Protein AF-A0A2B4SHG4-F1 (afdb_monomer_lite)

Structure (mmCIF, N/CA/C/O backbone):
data_AF-A0A2B4SHG4-F1
#
_entry.id   AF-A0A2B4SHG4-F1
#
loop_
_atom_site.group_PDB
_atom_site.id
_atom_site.type_symbol
_atom_site.label_atom_id
_atom_site.label_alt_id
_atom_site.label_comp_id
_atom_site.label_asym_id
_atom_site.label_entity_id
_atom_site.label_seq_id
_atom_site.pdbx_PDB_ins_code
_atom_site.Cartn_x
_atom_site.Cartn_y
_atom_site.Cartn_z
_atom_site.occupancy
_atom_site.B_iso_or_equiv
_atom_site.auth_seq_id
_atom_site.auth_comp_id
_atom_site.auth_asym_id
_atom_site.auth_atom_id
_atom_site.pdbx_PDB_model_num
ATOM 1 N N . MET A 1 1 ? 19.839 -22.431 29.634 1.00 47.06 1 MET A N 1
ATOM 2 C CA . MET A 1 1 ? 20.858 -21.361 29.646 1.00 47.06 1 MET A CA 1
ATOM 3 C C . MET A 1 1 ? 21.579 -21.236 28.306 1.00 47.06 1 MET A C 1
ATOM 5 O O . MET A 1 1 ? 21.281 -20.287 27.607 1.00 47.06 1 MET A O 1
ATOM 9 N N . LEU A 1 2 ? 22.396 -22.201 27.855 1.00 46.94 2 LEU A N 1
ATOM 10 C CA . LEU A 1 2 ? 23.160 -22.082 26.588 1.00 46.94 2 LEU A CA 1
ATOM 11 C C . LEU A 1 2 ? 22.323 -21.872 25.303 1.00 46.94 2 LEU A C 1
ATOM 13 O O . LEU A 1 2 ? 22.803 -21.261 24.355 1.00 46.94 2 LEU A O 1
ATOM 17 N N . HIS A 1 3 ? 21.081 -22.361 25.255 1.00 56.50 3 HIS A N 1
ATOM 18 C CA . HIS A 1 3 ? 20.205 -22.220 24.080 1.00 56.50 3 HIS A CA 1
ATOM 19 C C . HIS A 1 3 ? 19.537 -20.838 23.979 1.00 56.50 3 HIS A C 1
ATOM 21 O O . HIS A 1 3 ? 19.203 -20.382 22.891 1.00 56.50 3 HIS A O 1
ATOM 27 N N . GLU A 1 4 ? 19.351 -20.168 25.114 1.00 55.03 4 GLU A N 1
ATOM 28 C CA . GLU A 1 4 ? 18.656 -18.881 25.200 1.00 55.03 4 GLU A CA 1
ATOM 29 C C . GLU A 1 4 ? 19.579 -17.748 24.736 1.00 55.03 4 GLU A C 1
ATOM 31 O O . GLU A 1 4 ? 19.189 -16.936 23.899 1.00 55.03 4 GLU A O 1
ATOM 36 N N . ASP A 1 5 ? 20.852 -17.794 25.146 1.00 56.97 5 ASP A N 1
ATOM 37 C CA . ASP A 1 5 ? 21.889 -16.853 24.706 1.00 56.97 5 ASP A CA 1
ATOM 38 C C . ASP A 1 5 ? 22.180 -16.952 23.200 1.00 56.97 5 ASP A C 1
ATOM 40 O O . ASP A 1 5 ? 22.385 -15.937 22.531 1.00 56.97 5 ASP A O 1
ATOM 44 N N . GLN A 1 6 ? 22.145 -18.162 22.623 1.00 60.59 6 GLN A N 1
ATOM 45 C CA . GLN A 1 6 ? 22.310 -18.348 21.175 1.00 60.59 6 GLN A CA 1
ATOM 46 C C . GLN A 1 6 ? 21.141 -17.761 20.373 1.00 60.59 6 GLN A C 1
ATOM 48 O O . GLN A 1 6 ? 21.353 -17.179 19.306 1.00 60.59 6 GLN A O 1
ATOM 53 N N . LEU A 1 7 ? 19.913 -17.871 20.887 1.00 57.69 7 LEU A N 1
ATOM 54 C CA . LEU A 1 7 ? 18.730 -17.276 20.264 1.00 57.69 7 LEU A CA 1
ATOM 55 C C . LEU A 1 7 ? 18.732 -15.749 20.393 1.00 57.69 7 LEU A C 1
ATOM 57 O O . LEU A 1 7 ? 18.436 -15.063 19.417 1.00 57.69 7 LEU A O 1
ATOM 61 N N . LEU A 1 8 ? 19.128 -15.208 21.549 1.00 57.72 8 LEU A N 1
ATOM 62 C CA . LEU A 1 8 ? 19.307 -13.766 21.746 1.00 57.72 8 LEU A CA 1
ATOM 63 C C . LEU A 1 8 ? 20.378 -13.192 20.813 1.00 57.72 8 LEU A C 1
ATOM 65 O O . LEU A 1 8 ? 20.143 -12.163 20.185 1.00 57.72 8 LEU A O 1
ATOM 69 N N . SER A 1 9 ? 21.510 -13.879 20.653 1.00 61.53 9 SER A N 1
ATOM 70 C CA . SER A 1 9 ? 22.587 -13.452 19.753 1.00 61.53 9 SER A CA 1
ATOM 71 C C . SER A 1 9 ? 22.168 -13.500 18.276 1.00 61.53 9 SER A C 1
ATOM 73 O O . SER A 1 9 ? 22.419 -12.556 17.527 1.00 61.53 9 SER A O 1
ATOM 75 N N . ARG A 1 10 ? 21.433 -14.540 17.855 1.00 58.12 10 ARG A N 1
ATOM 76 C CA . ARG A 1 10 ? 20.876 -14.646 16.494 1.00 58.12 10 ARG A CA 1
ATOM 77 C C . ARG A 1 10 ? 19.795 -13.600 16.223 1.0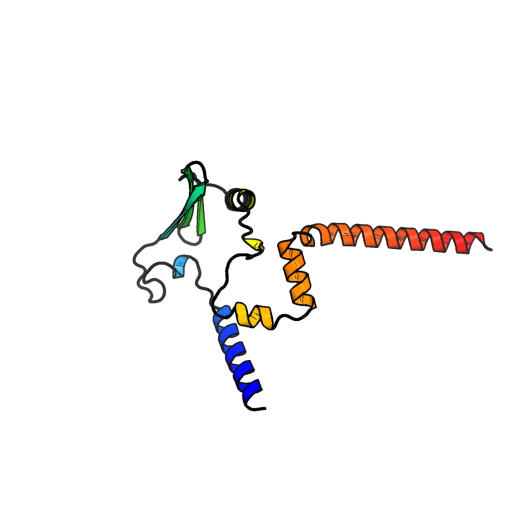0 58.12 10 ARG A C 1
ATOM 79 O O . ARG A 1 10 ? 19.794 -13.002 15.151 1.00 58.12 10 ARG A O 1
ATOM 86 N N . ASN A 1 11 ? 18.916 -13.334 17.185 1.00 56.22 11 ASN A N 1
ATOM 87 C CA . ASN A 1 11 ? 17.912 -12.276 17.071 1.00 56.22 11 ASN A CA 1
ATOM 88 C C . ASN A 1 11 ? 18.558 -10.886 17.048 1.00 56.22 11 ASN A C 1
ATOM 90 O O . ASN A 1 11 ? 18.152 -10.050 16.247 1.00 56.22 11 ASN A O 1
ATOM 94 N N . ALA A 1 12 ? 19.606 -10.648 17.842 1.00 54.81 12 ALA A N 1
ATOM 95 C CA . ALA A 1 12 ? 20.392 -9.418 17.779 1.00 54.81 12 ALA A CA 1
ATOM 96 C C . ALA A 1 12 ? 21.054 -9.238 16.403 1.00 54.81 12 ALA A C 1
ATOM 98 O O . ALA A 1 12 ? 20.971 -8.156 15.832 1.00 54.81 12 ALA A O 1
ATOM 99 N N . TYR A 1 13 ? 21.616 -10.304 15.822 1.00 53.72 13 TYR A N 1
ATOM 100 C CA . TYR A 1 13 ? 22.225 -10.285 14.486 1.00 53.72 13 TYR A CA 1
ATOM 101 C C . TYR A 1 13 ? 21.201 -10.044 13.361 1.00 53.72 13 TYR A C 1
ATOM 103 O O . TYR A 1 13 ? 21.466 -9.323 12.399 1.00 53.72 13 TYR A O 1
ATOM 111 N N . LEU A 1 14 ? 20.001 -10.620 13.475 1.00 53.31 14 LEU A N 1
ATOM 112 C CA . LEU A 1 14 ? 18.900 -10.376 12.539 1.00 53.31 14 LEU A CA 1
ATOM 113 C C . LEU A 1 14 ? 18.361 -8.943 12.662 1.00 53.31 14 LEU A C 1
ATOM 115 O O . LEU A 1 14 ? 18.113 -8.300 11.645 1.00 53.31 14 LEU A O 1
ATOM 119 N N . ASN A 1 15 ? 18.256 -8.416 13.884 1.00 51.16 15 ASN A N 1
ATOM 120 C CA . ASN A 1 15 ? 17.832 -7.039 14.137 1.00 51.16 15 ASN A CA 1
ATOM 121 C C . ASN A 1 15 ? 18.861 -6.009 13.648 1.00 51.16 15 ASN A C 1
ATOM 123 O O . ASN A 1 15 ? 18.470 -4.997 13.076 1.00 51.16 15 ASN A O 1
ATOM 127 N N . GLN A 1 16 ? 20.161 -6.297 13.761 1.00 46.09 16 GLN A N 1
ATOM 128 C CA . GLN A 1 16 ? 21.228 -5.443 13.222 1.00 46.09 16 GLN A CA 1
ATOM 129 C C . GLN A 1 16 ? 21.214 -5.383 11.680 1.00 46.09 16 GLN A C 1
ATOM 131 O O . GLN A 1 16 ? 21.547 -4.362 11.086 1.00 46.09 16 GLN A O 1
ATOM 136 N N . ASN A 1 17 ? 20.764 -6.453 11.012 1.00 46.09 17 ASN A N 1
ATOM 137 C CA . ASN A 1 17 ? 20.579 -6.480 9.555 1.00 46.09 17 ASN A CA 1
ATOM 138 C C . ASN A 1 17 ? 19.255 -5.847 9.089 1.00 46.09 17 ASN A C 1
ATOM 140 O O . ASN A 1 17 ? 19.133 -5.483 7.919 1.00 46.09 17 ASN A O 1
ATOM 144 N N . LEU A 1 18 ? 18.277 -5.664 9.982 1.00 47.47 18 LEU A N 1
ATOM 145 C CA . LEU A 1 18 ? 17.054 -4.905 9.693 1.00 47.47 18 LEU A CA 1
ATOM 146 C C . LEU A 1 18 ? 17.300 -3.386 9.649 1.00 47.47 18 LEU A C 1
ATOM 148 O O . LEU A 1 18 ? 16.487 -2.665 9.074 1.00 47.47 18 LEU A O 1
ATOM 152 N N . GLU A 1 19 ? 18.420 -2.894 10.191 1.00 47.31 19 GLU A N 1
ATOM 153 C CA . GLU A 1 19 ? 18.803 -1.474 10.118 1.00 47.31 19 GLU A CA 1
ATOM 154 C C . GLU A 1 19 ? 19.371 -1.064 8.745 1.00 47.31 19 GLU A C 1
ATOM 156 O O . GLU A 1 19 ? 19.383 0.120 8.414 1.00 47.31 19 GLU A O 1
ATOM 161 N N . ASN A 1 20 ? 19.764 -2.024 7.896 1.00 52.47 20 ASN A N 1
ATOM 162 C CA . ASN A 1 20 ? 20.295 -1.781 6.549 1.00 52.47 20 ASN A CA 1
ATOM 163 C C . ASN A 1 20 ? 19.381 -2.354 5.460 1.00 52.47 20 ASN A C 1
ATOM 165 O O . ASN A 1 20 ? 19.808 -3.132 4.607 1.00 52.47 20 ASN A O 1
ATOM 169 N N . ILE A 1 21 ? 18.105 -1.961 5.464 1.00 59.16 21 ILE A N 1
ATOM 170 C CA . ILE A 1 21 ? 17.214 -2.263 4.338 1.00 59.16 21 ILE A CA 1
ATOM 171 C C . ILE A 1 21 ? 17.749 -1.517 3.101 1.00 59.16 21 ILE A C 1
ATOM 173 O O . ILE A 1 21 ? 17.797 -0.281 3.121 1.00 59.16 21 ILE A O 1
ATOM 177 N N . PRO A 1 22 ? 18.140 -2.226 2.020 1.00 64.56 22 PRO A N 1
ATOM 178 C CA . PRO A 1 22 ? 18.649 -1.592 0.810 1.00 64.56 22 PRO A CA 1
ATOM 179 C C . PRO A 1 22 ? 17.638 -0.572 0.283 1.00 64.56 22 PRO A C 1
ATOM 181 O O . PRO A 1 22 ? 16.444 -0.863 0.157 1.00 64.56 22 PRO A O 1
ATOM 184 N N . ARG A 1 23 ? 18.097 0.642 -0.027 1.00 72.75 23 ARG A N 1
ATOM 185 C CA . ARG A 1 23 ? 17.230 1.672 -0.616 1.00 72.75 23 ARG A CA 1
ATOM 186 C C . ARG A 1 23 ? 16.984 1.346 -2.083 1.00 72.75 23 ARG A C 1
ATOM 188 O O . ARG A 1 23 ? 17.716 0.568 -2.682 1.00 72.75 23 ARG A O 1
ATOM 195 N N . GLY A 1 24 ? 15.993 1.992 -2.704 1.00 75.50 24 GLY A N 1
ATOM 196 C CA . GLY A 1 24 ? 15.621 1.716 -4.101 1.00 75.50 24 GLY A CA 1
ATOM 197 C C . GLY A 1 24 ? 16.814 1.692 -5.069 1.00 75.50 24 GLY A C 1
ATOM 198 O O . GLY A 1 24 ? 16.933 0.774 -5.868 1.00 75.50 24 GLY A O 1
ATOM 199 N N . LYS A 1 25 ? 17.755 2.635 -4.938 1.00 80.44 25 LYS A N 1
ATOM 200 C CA . LYS A 1 25 ? 18.979 2.688 -5.757 1.00 80.44 25 LYS A CA 1
ATOM 201 C C . LYS A 1 25 ? 19.940 1.509 -5.537 1.00 80.44 25 LYS A C 1
ATOM 203 O O . LYS A 1 25 ? 20.643 1.124 -6.462 1.00 80.44 25 LYS A O 1
ATOM 208 N N . ASP A 1 26 ? 19.954 0.937 -4.334 1.00 84.06 26 ASP A N 1
ATOM 209 C CA . ASP A 1 26 ? 20.845 -0.161 -3.951 1.00 84.06 26 ASP A CA 1
ATOM 210 C C . ASP A 1 26 ? 20.348 -1.499 -4.537 1.00 84.06 26 ASP A C 1
ATOM 212 O O . ASP A 1 26 ? 21.091 -2.474 -4.584 1.00 84.06 26 ASP A O 1
ATOM 216 N N . LEU A 1 27 ? 19.106 -1.534 -5.040 1.00 86.69 27 LEU A N 1
ATOM 217 C CA . LEU A 1 27 ? 18.527 -2.681 -5.745 1.00 86.69 27 LEU A CA 1
ATOM 218 C C . LEU A 1 27 ? 18.935 -2.750 -7.226 1.00 86.69 27 LEU A C 1
ATOM 220 O O . LEU A 1 27 ? 18.641 -3.742 -7.892 1.00 86.69 27 LEU A O 1
ATOM 224 N N . ILE A 1 28 ? 19.587 -1.715 -7.767 1.00 89.00 28 ILE A N 1
ATOM 225 C CA . ILE A 1 28 ? 20.087 -1.745 -9.145 1.00 89.00 28 ILE A CA 1
ATOM 226 C C . ILE A 1 28 ? 21.259 -2.728 -9.219 1.00 89.00 28 ILE A C 1
ATOM 228 O O . ILE A 1 28 ? 22.154 -2.709 -8.374 1.00 89.00 28 ILE A O 1
ATOM 232 N N . HIS A 1 29 ? 21.280 -3.581 -10.245 1.00 89.38 29 HIS A N 1
ATOM 233 C CA . HIS A 1 29 ? 22.344 -4.567 -10.416 1.00 89.38 29 HIS A CA 1
ATOM 234 C C . HIS A 1 29 ? 23.733 -3.901 -10.388 1.00 89.38 29 HIS A C 1
ATOM 236 O O . HIS A 1 29 ? 23.983 -2.911 -11.078 1.00 89.38 29 HIS A O 1
ATOM 242 N N . GLY A 1 30 ? 24.616 -4.426 -9.536 1.00 88.62 30 GLY A N 1
ATOM 243 C CA . GLY A 1 30 ? 25.957 -3.891 -9.305 1.00 88.62 30 GLY A CA 1
ATOM 244 C C . GLY A 1 30 ? 26.038 -2.674 -8.368 1.00 88.62 30 GLY A C 1
ATOM 245 O O . GLY A 1 30 ? 27.140 -2.322 -7.951 1.00 88.62 30 GLY A O 1
ATOM 246 N N . ALA A 1 31 ? 24.922 -2.059 -7.956 1.00 87.75 31 ALA A N 1
ATOM 247 C CA . ALA A 1 31 ? 24.938 -0.927 -7.022 1.00 87.75 31 ALA A CA 1
ATOM 248 C C . ALA A 1 31 ? 25.539 -1.256 -5.638 1.00 87.75 31 ALA A C 1
ATOM 250 O O . ALA A 1 31 ? 26.350 -0.454 -5.170 1.00 87.75 31 ALA A O 1
ATOM 251 N N . PRO A 1 32 ? 25.272 -2.424 -5.010 1.00 85.62 32 PRO A N 1
ATOM 252 C CA . PRO A 1 32 ? 25.859 -2.766 -3.708 1.00 85.62 32 PRO A CA 1
ATOM 253 C C . PRO A 1 32 ? 27.392 -2.850 -3.701 1.00 85.62 32 PRO A C 1
ATOM 255 O O . PRO A 1 32 ? 28.012 -2.665 -2.660 1.00 85.62 32 PRO A O 1
ATOM 258 N N . ILE A 1 33 ? 28.009 -3.108 -4.860 1.00 89.38 33 ILE A N 1
ATOM 259 C CA . ILE A 1 33 ? 29.471 -3.169 -5.034 1.00 89.38 33 ILE A CA 1
ATOM 260 C C . ILE A 1 33 ? 30.043 -1.896 -5.684 1.00 89.38 33 ILE A C 1
ATOM 262 O O . ILE A 1 33 ? 31.167 -1.904 -6.182 1.00 89.38 33 ILE A O 1
ATOM 266 N N . GLY A 1 34 ? 29.259 -0.812 -5.739 1.00 87.75 34 GLY A N 1
ATOM 267 C CA . GLY A 1 34 ? 29.669 0.469 -6.325 1.00 87.75 34 GLY A CA 1
ATOM 268 C C . GLY A 1 34 ? 29.776 0.478 -7.856 1.00 87.75 34 GLY A C 1
ATOM 269 O O . GLY A 1 34 ? 30.336 1.411 -8.421 1.00 87.75 34 GLY A O 1
ATOM 270 N N . LYS A 1 35 ? 29.246 -0.541 -8.541 1.00 91.31 35 LYS A N 1
ATOM 271 C CA . LYS A 1 35 ? 29.299 -0.714 -10.003 1.00 91.31 35 LYS A CA 1
ATOM 272 C C . LYS A 1 35 ? 27.895 -0.836 -10.597 1.00 91.31 35 LYS A C 1
ATOM 274 O O . LYS A 1 35 ? 27.588 -1.811 -11.278 1.00 91.31 35 LYS A O 1
ATOM 279 N N . ALA A 1 36 ? 27.019 0.120 -10.289 1.00 89.56 36 ALA A N 1
ATOM 280 C CA . ALA A 1 36 ? 25.655 0.116 -10.811 1.00 89.56 36 ALA A CA 1
ATOM 281 C C . ALA A 1 36 ? 25.662 0.125 -12.349 1.00 89.56 36 ALA A C 1
ATOM 283 O O . ALA A 1 36 ? 26.291 0.984 -12.963 1.00 89.56 36 ALA A O 1
ATOM 284 N N . VAL A 1 37 ? 24.946 -0.815 -12.968 1.00 92.00 37 VAL A N 1
ATOM 285 C CA . VAL A 1 37 ? 24.895 -0.938 -14.439 1.00 92.00 37 VAL A CA 1
ATOM 286 C C . VAL A 1 37 ? 23.966 0.074 -15.107 1.00 92.00 37 VAL A C 1
ATOM 288 O O . VAL A 1 37 ? 24.010 0.253 -16.320 1.00 92.00 37 VAL A O 1
ATOM 291 N N . ALA A 1 38 ? 23.105 0.724 -14.326 1.00 90.00 38 ALA A N 1
ATOM 292 C CA . ALA A 1 38 ? 22.147 1.711 -14.797 1.00 90.00 38 ALA A CA 1
ATOM 293 C C . ALA A 1 38 ? 21.811 2.714 -13.685 1.00 90.00 38 ALA A C 1
ATOM 295 O O . ALA A 1 38 ? 22.136 2.517 -12.516 1.00 90.00 38 ALA A O 1
ATOM 296 N N . SER A 1 39 ? 21.113 3.787 -14.050 1.00 86.38 39 SER A N 1
ATOM 297 C CA . SER A 1 39 ? 20.556 4.767 -13.107 1.00 86.38 39 SER A CA 1
ATOM 298 C C . SER A 1 39 ? 19.091 4.497 -12.745 1.00 86.38 39 SER A C 1
ATOM 300 O O . SER A 1 39 ? 18.532 5.177 -11.885 1.00 86.38 39 SER A O 1
ATOM 302 N N . THR A 1 40 ? 18.453 3.524 -13.404 1.00 90.50 40 THR A N 1
ATOM 303 C CA . THR A 1 40 ? 17.041 3.172 -13.207 1.00 90.50 40 THR A CA 1
ATOM 304 C C . THR A 1 40 ? 16.848 1.661 -13.252 1.00 90.50 40 THR A C 1
ATOM 306 O O . THR A 1 40 ? 17.645 0.940 -13.849 1.00 90.50 40 THR A O 1
ATOM 309 N N . ALA A 1 41 ? 15.770 1.195 -12.634 1.00 92.06 41 ALA A N 1
ATOM 310 C CA . ALA A 1 41 ? 15.279 -0.174 -12.735 1.00 92.06 41 ALA A CA 1
ATOM 311 C C . ALA A 1 41 ? 13.751 -0.150 -12.626 1.00 92.06 41 ALA A C 1
ATOM 313 O O . ALA A 1 41 ? 13.191 0.771 -12.028 1.00 92.06 41 ALA A O 1
ATOM 314 N N . MET A 1 42 ? 13.062 -1.135 -13.195 1.00 93.81 42 MET A N 1
ATOM 315 C CA . MET A 1 42 ? 11.612 -1.259 -13.057 1.00 93.81 42 MET A CA 1
ATOM 316 C C . MET A 1 42 ? 11.185 -2.713 -12.968 1.00 93.81 42 MET A C 1
ATOM 318 O O . MET A 1 42 ? 11.836 -3.593 -13.523 1.00 93.81 42 MET A O 1
ATOM 322 N N . VAL A 1 43 ? 10.069 -2.931 -12.285 1.00 96.06 43 VAL A N 1
ATOM 323 C CA . VAL A 1 43 ? 9.379 -4.217 -12.212 1.00 96.06 43 VAL A CA 1
ATOM 324 C C . VAL A 1 43 ? 7.928 -3.980 -12.599 1.00 96.06 43 VAL A C 1
ATOM 326 O O . VAL A 1 43 ? 7.326 -3.011 -12.132 1.00 96.06 43 VAL A O 1
ATOM 329 N N . THR A 1 44 ? 7.383 -4.865 -13.429 1.00 97.25 44 THR A N 1
ATOM 330 C CA . THR A 1 44 ? 5.962 -4.891 -13.781 1.00 97.25 44 THR A CA 1
ATOM 331 C C . THR A 1 44 ? 5.362 -6.206 -13.312 1.00 97.25 44 THR A C 1
ATOM 333 O O 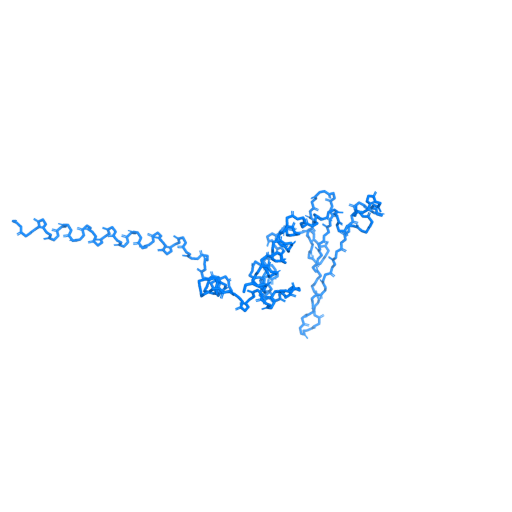. THR A 1 44 ? 5.873 -7.269 -13.654 1.00 97.25 44 THR A O 1
ATOM 336 N N . ALA A 1 45 ? 4.293 -6.123 -12.528 1.00 96.31 45 ALA A N 1
ATOM 337 C CA . ALA A 1 45 ? 3.415 -7.242 -12.234 1.00 96.31 45 ALA A CA 1
ATOM 338 C C . ALA A 1 45 ? 2.204 -7.166 -13.168 1.00 96.31 45 ALA A C 1
ATOM 340 O O . ALA A 1 45 ? 1.546 -6.128 -13.236 1.00 96.31 45 ALA A O 1
ATOM 341 N N . VAL A 1 46 ? 1.937 -8.256 -13.880 1.00 96.00 46 VAL A N 1
ATOM 342 C CA . VAL A 1 46 ? 0.762 -8.410 -14.743 1.00 96.00 46 VAL A CA 1
ATOM 343 C C . VAL A 1 46 ? -0.279 -9.180 -13.942 1.00 96.00 46 VAL A C 1
ATOM 345 O O . VAL A 1 46 ? -0.031 -10.317 -13.542 1.00 96.00 46 VAL A O 1
ATOM 348 N N . TYR A 1 47 ? -1.400 -8.537 -13.635 1.00 94.81 47 TYR A N 1
ATOM 349 C CA . TYR A 1 47 ? -2.531 -9.153 -12.948 1.00 94.81 47 TYR A CA 1
ATOM 350 C C . TYR A 1 47 ? -3.603 -9.499 -13.976 1.00 94.81 47 TYR A C 1
ATOM 352 O O . TYR A 1 47 ? -4.045 -8.603 -14.687 1.00 94.81 47 TYR A O 1
ATOM 360 N N . ALA A 1 48 ? -4.002 -10.766 -14.052 1.00 95.12 48 ALA A N 1
ATOM 361 C CA . ALA A 1 48 ? -5.034 -11.235 -14.970 1.00 95.12 48 ALA A CA 1
ATOM 362 C C . ALA A 1 48 ? -6.329 -11.547 -14.207 1.00 95.12 48 ALA A C 1
ATOM 364 O O . ALA A 1 48 ? -6.298 -12.265 -13.206 1.00 95.12 48 ALA A O 1
ATOM 365 N N . GLU A 1 49 ? -7.441 -11.005 -14.697 1.00 89.81 49 GLU A N 1
ATOM 366 C CA . GLU A 1 49 ? -8.804 -11.303 -14.248 1.00 89.81 49 GLU A CA 1
ATOM 367 C C . GLU A 1 49 ? -9.318 -12.609 -14.881 1.00 89.81 49 GLU A C 1
ATOM 369 O O . GLU A 1 49 ? -8.756 -13.120 -15.854 1.00 89.81 49 GLU A O 1
ATOM 374 N N . GLU A 1 50 ? -10.424 -13.148 -14.361 1.00 91.62 50 GLU A N 1
ATOM 375 C CA . GLU A 1 50 ? -11.039 -14.382 -14.881 1.00 91.62 50 GLU A CA 1
ATOM 376 C C . GLU A 1 50 ? -11.502 -14.260 -16.343 1.00 91.62 50 GLU A C 1
ATOM 378 O O . GLU A 1 50 ? -11.520 -15.251 -17.074 1.00 91.62 50 GLU A O 1
ATOM 383 N N . ASP A 1 51 ? -11.848 -13.048 -16.784 1.00 93.25 51 ASP A N 1
ATOM 384 C CA . ASP A 1 51 ? -12.258 -12.752 -18.161 1.00 93.25 51 ASP A CA 1
ATOM 385 C C . ASP A 1 51 ? -11.074 -12.563 -19.132 1.00 93.25 51 ASP A C 1
ATOM 387 O O . ASP A 1 51 ? -11.279 -12.345 -20.328 1.00 93.25 51 ASP A O 1
ATOM 391 N N . GLY A 1 52 ? -9.838 -12.678 -18.634 1.00 90.06 52 GLY A N 1
ATOM 392 C CA . GLY A 1 52 ? -8.609 -12.491 -19.403 1.00 90.06 52 GLY A CA 1
ATOM 393 C C . GLY A 1 52 ? -8.153 -11.035 -19.524 1.00 90.06 52 GLY A C 1
ATOM 394 O O . GLY A 1 52 ? -7.153 -10.774 -20.194 1.00 90.06 52 GLY A O 1
ATOM 395 N N . THR A 1 53 ? -8.841 -10.082 -18.889 1.00 92.75 53 THR A N 1
ATOM 396 C CA . THR A 1 53 ? -8.380 -8.693 -18.813 1.00 92.75 53 THR A CA 1
ATOM 397 C C . THR A 1 53 ? -7.120 -8.609 -17.958 1.00 92.75 53 THR A C 1
ATOM 399 O O . THR A 1 53 ? -7.082 -9.103 -16.832 1.00 92.75 53 THR A O 1
ATOM 402 N N . GLU A 1 54 ? -6.089 -7.942 -18.473 1.00 96.00 54 GLU A N 1
ATOM 403 C CA . GLU A 1 54 ? -4.834 -7.728 -17.755 1.00 96.00 54 GLU A CA 1
ATOM 404 C C . GLU A 1 54 ? -4.715 -6.298 -17.229 1.00 96.00 54 GLU A C 1
ATOM 406 O O . GLU A 1 54 ? -5.101 -5.332 -17.889 1.00 96.00 54 GLU A O 1
ATOM 411 N N . ILE A 1 55 ? -4.118 -6.168 -16.047 1.00 96.25 55 ILE A N 1
ATOM 412 C CA . ILE A 1 55 ? -3.752 -4.896 -15.431 1.00 96.25 55 ILE A CA 1
ATOM 413 C C . ILE A 1 55 ? -2.256 -4.921 -15.130 1.00 96.25 55 ILE A C 1
ATOM 415 O O . ILE A 1 55 ? -1.762 -5.762 -14.375 1.00 96.25 55 ILE A O 1
ATOM 419 N N . ASN A 1 56 ? -1.529 -3.957 -15.689 1.00 97.75 56 ASN A N 1
ATOM 420 C CA . ASN A 1 56 ? -0.081 -3.863 -15.557 1.00 97.75 56 ASN A CA 1
ATOM 421 C C . ASN A 1 56 ? 0.310 -2.878 -14.460 1.00 97.75 56 ASN A C 1
ATOM 423 O O . ASN A 1 56 ? 0.247 -1.662 -14.635 1.00 97.75 56 ASN A O 1
ATOM 427 N N . PHE A 1 57 ? 0.783 -3.407 -13.338 1.00 97.88 57 PHE A N 1
ATOM 428 C CA . PHE A 1 57 ? 1.274 -2.641 -12.203 1.00 97.88 57 PHE A CA 1
ATOM 429 C C . PHE A 1 57 ? 2.793 -2.495 -12.279 1.00 97.88 57 PHE A C 1
ATOM 431 O O . PHE A 1 57 ? 3.532 -3.443 -12.010 1.00 97.88 57 PHE A O 1
ATOM 438 N N . THR A 1 58 ? 3.283 -1.304 -12.620 1.00 98.00 58 THR A N 1
ATOM 439 C CA . THR A 1 58 ? 4.722 -1.039 -12.725 1.00 98.00 58 THR A CA 1
ATOM 440 C C . THR A 1 58 ? 5.208 -0.121 -11.613 1.00 98.00 58 THR A C 1
ATOM 442 O O . THR A 1 58 ? 4.669 0.965 -11.394 1.00 98.00 58 THR A O 1
ATOM 445 N N . ARG A 1 59 ? 6.317 -0.506 -10.979 1.00 95.88 59 ARG A N 1
ATOM 446 C CA . ARG A 1 59 ? 7.103 0.362 -10.098 1.00 95.88 59 ARG A CA 1
ATOM 447 C C . ARG A 1 59 ? 8.484 0.583 -10.705 1.00 95.88 59 ARG A C 1
ATOM 449 O O . ARG A 1 59 ? 9.208 -0.376 -10.966 1.00 95.88 59 ARG A O 1
ATOM 456 N N . LYS A 1 60 ? 8.864 1.846 -10.894 1.00 94.50 60 LYS A N 1
ATOM 457 C CA . LYS A 1 60 ? 10.148 2.251 -11.474 1.00 94.50 60 LYS A CA 1
ATOM 458 C C . LYS A 1 60 ? 10.958 3.082 -10.484 1.00 94.50 60 LYS A C 1
ATOM 460 O O . LYS A 1 60 ? 10.445 4.011 -9.871 1.00 94.50 60 LYS A O 1
ATOM 465 N N . ILE A 1 61 ? 12.237 2.764 -10.342 1.00 91.94 61 ILE A N 1
ATOM 466 C CA . ILE A 1 61 ? 13.215 3.558 -9.597 1.00 91.94 61 ILE A CA 1
ATOM 467 C C . ILE A 1 61 ? 13.735 4.654 -10.532 1.00 91.94 61 ILE A C 1
ATOM 469 O O . ILE A 1 61 ? 14.258 4.352 -11.607 1.00 91.94 61 ILE A O 1
ATOM 473 N N . VAL A 1 62 ? 13.581 5.918 -10.129 1.00 86.69 62 VAL A N 1
ATOM 474 C CA . VAL A 1 62 ? 14.045 7.091 -10.886 1.00 86.69 62 VAL A CA 1
ATOM 475 C C . VAL A 1 62 ? 14.838 7.996 -9.948 1.00 86.69 62 VAL A C 1
ATOM 477 O O . VAL A 1 62 ? 14.270 8.641 -9.068 1.00 86.69 62 VAL A O 1
ATOM 480 N N . GLY A 1 63 ? 16.163 8.031 -10.116 1.00 80.56 63 GLY A N 1
ATOM 481 C CA . GLY A 1 63 ? 17.052 8.788 -9.232 1.00 80.56 63 GLY A CA 1
ATOM 482 C C . GLY A 1 63 ? 16.950 8.308 -7.779 1.00 80.56 63 GLY A C 1
ATOM 483 O O . GLY A 1 63 ? 17.158 7.133 -7.488 1.00 80.56 63 GLY A O 1
ATOM 484 N N . SER A 1 64 ? 16.620 9.217 -6.861 1.00 79.12 64 SER A N 1
ATOM 485 C CA . SER A 1 64 ? 16.346 8.899 -5.451 1.00 79.12 64 SER A CA 1
ATOM 486 C C . SER A 1 64 ? 14.889 8.497 -5.179 1.00 79.12 64 SER A C 1
ATOM 488 O O . SER A 1 64 ? 14.577 8.071 -4.067 1.00 79.12 64 SER A O 1
ATOM 490 N N . GLY A 1 65 ? 14.001 8.637 -6.166 1.00 86.50 65 GLY A N 1
ATOM 491 C CA . GLY A 1 65 ? 12.562 8.450 -6.028 1.00 86.50 65 GLY A CA 1
ATOM 492 C C . GLY A 1 65 ? 12.033 7.145 -6.619 1.00 86.50 65 GLY A C 1
ATOM 493 O O . GLY A 1 65 ? 12.756 6.288 -7.132 1.00 86.50 65 GLY A O 1
ATOM 494 N N . THR A 1 66 ? 10.715 6.999 -6.539 1.00 91.25 66 THR A N 1
ATOM 495 C CA . THR A 1 66 ? 9.957 5.918 -7.169 1.00 91.25 66 THR A CA 1
ATOM 496 C C . THR A 1 66 ? 8.811 6.522 -7.972 1.00 91.25 66 THR A C 1
ATOM 498 O O . THR A 1 66 ? 8.073 7.358 -7.458 1.00 91.25 66 THR A O 1
ATOM 501 N N . GLU A 1 67 ? 8.642 6.055 -9.202 1.00 95.06 67 GLU A N 1
ATOM 502 C CA . GLU A 1 67 ? 7.493 6.323 -10.062 1.00 95.06 67 GLU A CA 1
ATOM 503 C C . GLU A 1 67 ? 6.581 5.086 -10.104 1.00 95.06 67 GLU A C 1
ATOM 505 O O . GLU A 1 67 ? 7.062 3.949 -10.170 1.00 95.06 67 GLU A O 1
ATOM 510 N N . TYR A 1 68 ? 5.267 5.309 -10.067 1.00 97.31 68 TYR A N 1
ATOM 511 C CA . TYR A 1 68 ? 4.243 4.265 -10.116 1.00 97.31 68 TYR A CA 1
ATOM 512 C C . TYR A 1 68 ? 3.442 4.391 -11.407 1.00 97.31 68 TYR A C 1
ATOM 514 O O . TYR A 1 68 ? 3.102 5.503 -11.818 1.00 97.31 68 TYR A O 1
ATOM 522 N N . ARG A 1 69 ? 3.129 3.261 -12.045 1.00 98.12 69 ARG A N 1
ATOM 523 C CA . ARG A 1 69 ? 2.291 3.226 -13.245 1.00 98.12 69 ARG A CA 1
ATOM 524 C C . ARG A 1 69 ? 1.260 2.107 -13.187 1.00 98.12 69 ARG A C 1
ATOM 526 O O . ARG A 1 69 ? 1.561 1.026 -12.689 1.00 98.12 69 ARG A O 1
ATOM 533 N N . ILE A 1 70 ? 0.083 2.376 -13.740 1.00 97.81 70 ILE A N 1
ATOM 534 C CA . ILE A 1 70 ? -0.944 1.376 -14.055 1.00 97.81 70 ILE A CA 1
ATOM 535 C C . ILE A 1 70 ? -1.177 1.450 -15.563 1.00 97.81 70 ILE A C 1
ATOM 537 O O . ILE A 1 70 ? -1.403 2.541 -16.084 1.00 97.81 70 ILE A O 1
ATOM 541 N N . ASP A 1 71 ? -1.051 0.327 -16.268 1.00 96.69 71 ASP A N 1
ATOM 542 C CA . ASP A 1 71 ? -1.215 0.241 -17.729 1.00 96.69 71 ASP A CA 1
ATOM 543 C C . ASP A 1 71 ? -0.377 1.287 -18.475 1.00 96.69 71 ASP A C 1
ATOM 545 O O . ASP A 1 71 ? -0.853 2.039 -19.326 1.00 96.69 71 ASP A O 1
ATOM 549 N N . ASN A 1 72 ? 0.900 1.379 -18.088 1.00 95.25 72 ASN A N 1
ATOM 550 C CA . ASN A 1 72 ? 1.884 2.353 -18.572 1.00 95.25 72 ASN A CA 1
ATOM 551 C C . ASN A 1 72 ? 1.567 3.838 -18.304 1.00 95.25 72 ASN A C 1
ATOM 553 O O . ASN A 1 72 ? 2.378 4.693 -18.669 1.00 95.25 72 ASN A O 1
ATOM 557 N N . LYS A 1 73 ? 0.472 4.170 -17.612 1.00 97.56 73 LYS A N 1
ATOM 558 C CA . LYS A 1 73 ? 0.133 5.544 -17.213 1.00 97.56 73 LYS A CA 1
ATOM 559 C C . LYS A 1 73 ? 0.684 5.852 -15.829 1.00 97.56 73 LYS A C 1
ATOM 561 O O . LYS A 1 73 ? 0.461 5.089 -14.895 1.00 97.56 73 LYS A O 1
ATOM 566 N N . VAL A 1 74 ? 1.390 6.974 -15.692 1.00 97.62 74 VAL A N 1
ATOM 567 C CA . VAL A 1 74 ? 1.920 7.433 -14.400 1.00 97.62 74 VAL A CA 1
ATOM 568 C C . VAL A 1 74 ? 0.766 7.822 -13.479 1.00 97.62 74 VAL A C 1
ATOM 570 O O . VAL A 1 74 ? -0.117 8.581 -13.873 1.00 97.62 74 VAL A O 1
ATOM 573 N N . VAL A 1 75 ? 0.787 7.299 -12.256 1.00 98.00 75 VAL A N 1
ATOM 574 C CA . VAL A 1 75 ? -0.232 7.533 -11.226 1.00 98.00 75 VAL A CA 1
ATOM 575 C C . VAL A 1 75 ? 0.425 7.905 -9.902 1.00 98.00 75 VAL A C 1
ATOM 577 O O . VAL A 1 75 ? 1.613 7.655 -9.682 1.00 98.00 75 VAL A O 1
ATOM 580 N N . THR A 1 76 ? -0.348 8.491 -8.990 1.00 97.38 76 THR A N 1
A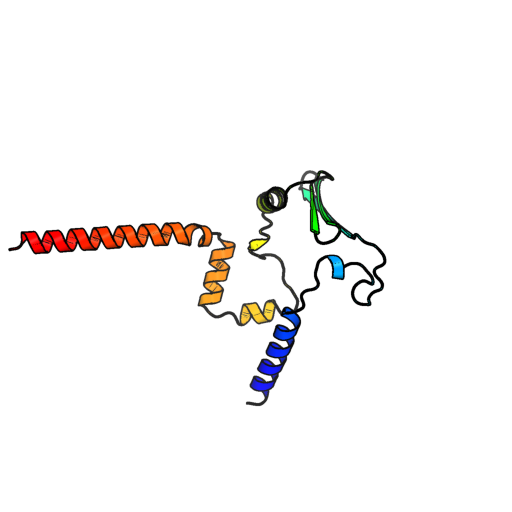TOM 581 C CA . THR A 1 76 ? 0.149 8.768 -7.639 1.00 97.38 76 THR A CA 1
ATOM 582 C C . THR A 1 76 ? 0.288 7.473 -6.823 1.00 97.38 76 THR A C 1
ATOM 584 O O . THR A 1 76 ? -0.414 6.490 -7.089 1.00 97.38 76 THR A O 1
ATOM 587 N N . PRO A 1 77 ? 1.143 7.450 -5.781 1.00 94.62 77 PRO A N 1
ATOM 588 C CA . PRO A 1 77 ? 1.240 6.304 -4.874 1.00 94.62 77 PRO A CA 1
ATOM 589 C C . PRO A 1 77 ? -0.106 5.922 -4.238 1.00 94.62 77 PRO A C 1
ATOM 591 O O . PRO A 1 77 ? -0.381 4.741 -4.024 1.00 94.62 77 PRO A O 1
ATOM 594 N N . GLN A 1 78 ? -0.955 6.915 -3.952 1.00 94.56 78 GLN A N 1
ATOM 595 C CA . GLN A 1 78 ? -2.291 6.719 -3.392 1.00 94.56 78 GLN A CA 1
ATOM 596 C C . GLN A 1 78 ? -3.203 6.007 -4.391 1.00 94.56 78 GLN A C 1
ATOM 598 O O . GLN A 1 78 ? -3.770 4.978 -4.047 1.00 94.56 78 GLN A O 1
ATOM 603 N N . GLN A 1 79 ? -3.279 6.485 -5.638 1.00 96.75 79 GLN A N 1
ATOM 604 C CA . GLN A 1 79 ? -4.074 5.844 -6.693 1.00 96.75 79 GLN A CA 1
ATOM 605 C C . GLN A 1 79 ? -3.618 4.405 -6.957 1.00 96.75 79 GLN A C 1
ATOM 607 O O . GLN A 1 79 ? -4.446 3.504 -7.078 1.00 96.75 79 GLN A O 1
ATOM 612 N N . TYR A 1 80 ? -2.301 4.181 -6.990 1.00 96.94 80 TYR A N 1
ATOM 613 C CA . TYR A 1 80 ? -1.720 2.851 -7.153 1.00 96.94 80 TYR A CA 1
ATOM 614 C C . TYR A 1 80 ? -2.136 1.903 -6.020 1.00 96.94 80 TYR A C 1
ATOM 616 O 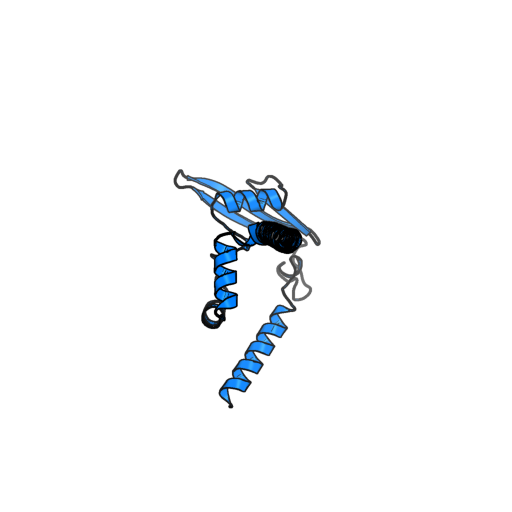O . TYR A 1 80 ? -2.599 0.791 -6.269 1.00 96.94 80 TYR A O 1
ATOM 624 N N . THR A 1 81 ? -2.021 2.368 -4.772 1.00 93.19 81 THR A N 1
ATOM 625 C CA . THR A 1 81 ? -2.406 1.590 -3.587 1.00 93.19 81 THR A CA 1
ATOM 626 C C . THR A 1 81 ? -3.906 1.310 -3.576 1.00 93.19 81 THR A C 1
ATOM 628 O O . THR A 1 81 ? -4.298 0.164 -3.402 1.00 93.19 81 THR A O 1
ATOM 631 N N . SER A 1 82 ? -4.753 2.309 -3.837 1.00 94.25 82 SER A N 1
ATOM 632 C CA . SER A 1 82 ? -6.208 2.128 -3.880 1.00 94.25 82 SER A CA 1
ATOM 633 C C . SER A 1 82 ? -6.647 1.129 -4.953 1.00 94.25 82 SER A C 1
ATOM 635 O O . SER A 1 82 ? -7.567 0.349 -4.716 1.00 94.25 82 SER A O 1
ATOM 637 N N . LYS A 1 83 ? -5.976 1.095 -6.114 1.00 95.12 83 LYS A N 1
ATOM 638 C CA . LYS A 1 83 ? -6.277 0.099 -7.150 1.00 95.12 83 LYS A CA 1
ATOM 639 C C . LYS A 1 83 ? -5.912 -1.317 -6.693 1.00 95.12 83 LYS A C 1
ATOM 641 O O . LYS A 1 83 ? -6.728 -2.215 -6.866 1.00 95.12 83 LYS A O 1
ATOM 646 N N . LEU A 1 84 ? -4.757 -1.515 -6.053 1.00 93.06 84 LEU A N 1
ATOM 647 C CA . LEU A 1 84 ? -4.403 -2.809 -5.451 1.00 93.06 84 LEU A CA 1
ATOM 648 C C . LEU A 1 84 ? -5.407 -3.234 -4.372 1.00 93.06 84 LEU A C 1
ATOM 650 O O . LEU A 1 84 ? -5.835 -4.384 -4.340 1.00 93.06 84 LEU A O 1
ATOM 654 N N . GLU A 1 85 ? -5.834 -2.299 -3.525 1.00 90.12 85 GLU A N 1
ATOM 655 C CA . GLU A 1 85 ? -6.822 -2.571 -2.482 1.00 90.12 85 GLU A CA 1
ATOM 656 C C . GLU A 1 85 ? -8.190 -2.961 -3.056 1.00 90.12 85 GLU A C 1
ATOM 658 O O . GLU A 1 85 ? -8.840 -3.838 -2.491 1.00 90.12 85 GLU A O 1
ATOM 663 N N . SER A 1 86 ? -8.604 -2.385 -4.193 1.00 91.25 86 SER A N 1
ATOM 664 C CA . SER A 1 86 ? -9.836 -2.803 -4.885 1.00 91.25 86 SER A CA 1
ATOM 665 C C . SER A 1 86 ? -9.790 -4.245 -5.403 1.00 91.25 86 SER A C 1
ATOM 667 O O . SER A 1 86 ? -10.838 -4.859 -5.557 1.00 91.25 86 SER A O 1
ATOM 669 N N . LEU A 1 87 ? -8.588 -4.795 -5.606 1.00 90.44 87 LEU A N 1
ATOM 670 C CA . LEU A 1 87 ? -8.349 -6.194 -5.983 1.00 90.44 87 LEU A CA 1
ATOM 671 C C . LEU A 1 87 ? -8.122 -7.100 -4.755 1.00 90.44 87 LEU A C 1
ATOM 673 O O . LEU A 1 87 ? -7.693 -8.242 -4.888 1.00 90.44 87 LEU A O 1
ATOM 677 N N . GLY A 1 88 ? -8.333 -6.590 -3.535 1.00 86.56 88 GLY A N 1
ATOM 678 C CA . GLY A 1 88 ? -8.101 -7.330 -2.288 1.00 86.56 88 GLY A CA 1
ATOM 679 C C . GLY A 1 88 ? -6.634 -7.400 -1.841 1.00 86.56 88 GLY A C 1
ATOM 680 O O . GLY A 1 88 ? -6.316 -8.066 -0.853 1.00 86.56 88 GLY A O 1
ATOM 681 N N . ILE A 1 89 ? -5.720 -6.692 -2.511 1.00 87.81 89 ILE A N 1
ATOM 682 C CA . ILE A 1 89 ? -4.286 -6.699 -2.195 1.00 87.81 89 ILE A CA 1
ATOM 683 C C . ILE A 1 89 ? -3.974 -5.584 -1.185 1.00 87.81 89 ILE A C 1
ATOM 685 O O . ILE A 1 89 ? -3.693 -4.435 -1.528 1.00 87.81 89 ILE A O 1
ATOM 689 N N . LEU A 1 90 ? -3.995 -5.937 0.102 1.00 82.25 90 LEU A N 1
ATOM 690 C CA . LEU A 1 90 ? -3.755 -5.013 1.218 1.00 82.25 90 LEU A CA 1
ATOM 691 C C . LEU A 1 90 ? -2.260 -4.850 1.532 1.00 82.25 90 LEU A C 1
ATOM 693 O O . LEU A 1 90 ? -1.699 -5.546 2.384 1.00 82.25 90 LEU A O 1
ATOM 697 N N . VAL A 1 91 ? -1.608 -3.881 0.887 1.00 79.12 91 VAL A N 1
ATOM 698 C CA . VAL A 1 91 ? -0.157 -3.636 1.035 1.00 79.12 91 VAL A CA 1
ATOM 699 C C . VAL A 1 91 ? 0.241 -3.295 2.480 1.00 79.12 91 VAL A C 1
ATOM 701 O O . VAL A 1 91 ? 1.261 -3.779 2.972 1.00 79.12 91 VAL A O 1
ATOM 704 N N . LYS A 1 92 ? -0.567 -2.495 3.191 1.00 73.25 92 LYS A N 1
ATOM 705 C CA . LYS A 1 92 ? -0.280 -2.082 4.581 1.00 73.25 92 LYS A CA 1
ATOM 706 C C . LYS A 1 92 ? -0.388 -3.231 5.583 1.00 73.25 92 LYS A C 1
ATOM 708 O O . LYS A 1 92 ? 0.372 -3.273 6.548 1.00 73.25 92 LYS A O 1
ATOM 713 N N . ALA A 1 93 ? -1.323 -4.149 5.353 1.00 66.69 93 ALA A N 1
ATOM 714 C CA . ALA A 1 93 ? -1.584 -5.257 6.262 1.00 66.69 93 ALA A CA 1
ATOM 715 C C . ALA A 1 93 ? -0.577 -6.411 6.071 1.00 66.69 93 ALA A C 1
ATOM 717 O O . ALA A 1 93 ? -0.348 -7.181 6.998 1.00 66.69 93 ALA A O 1
ATOM 718 N N . LYS A 1 94 ? 0.104 -6.476 4.910 1.00 69.06 94 LYS A N 1
ATOM 719 C CA . LYS A 1 94 ? 1.099 -7.513 4.560 1.00 69.06 94 LYS A CA 1
ATOM 720 C C . LYS A 1 94 ? 0.557 -8.941 4.726 1.00 69.06 94 LYS A C 1
ATOM 722 O O . LYS A 1 94 ? 1.303 -9.859 5.048 1.00 69.06 94 LYS A O 1
ATOM 727 N N . ASN A 1 95 ? -0.735 -9.130 4.468 1.00 65.50 95 ASN A N 1
ATOM 728 C CA . ASN A 1 95 ? -1.452 -10.379 4.756 1.00 65.50 95 ASN A CA 1
ATOM 729 C C . ASN A 1 95 ? -0.991 -11.578 3.913 1.00 65.50 95 ASN A C 1
ATOM 731 O O . ASN A 1 95 ? -1.301 -12.712 4.255 1.00 65.50 95 ASN A O 1
ATOM 735 N N . PHE A 1 96 ? -0.281 -11.331 2.812 1.00 72.12 96 PHE A N 1
ATOM 736 C CA . PHE A 1 96 ? 0.040 -12.330 1.789 1.00 72.12 96 PHE A CA 1
ATOM 737 C C . PHE A 1 96 ? 1.549 -12.517 1.561 1.00 72.12 96 PHE A C 1
ATOM 739 O O . PHE A 1 96 ? 1.943 -13.286 0.689 1.00 72.12 96 PHE A O 1
ATOM 746 N N . LEU A 1 97 ? 2.407 -11.818 2.314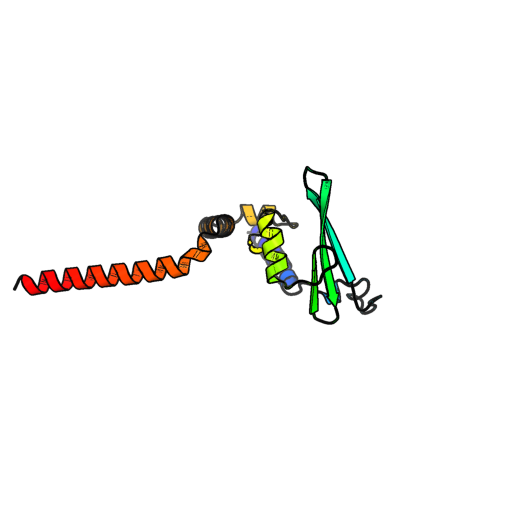 1.00 79.06 97 LEU A N 1
ATOM 747 C CA . LEU A 1 97 ? 3.861 -11.919 2.168 1.00 79.06 97 LEU A CA 1
ATOM 748 C C . LEU A 1 97 ? 4.466 -12.631 3.374 1.00 79.06 97 LEU A C 1
ATOM 750 O O . LEU A 1 97 ? 4.459 -12.108 4.487 1.00 79.06 97 LEU A O 1
ATOM 754 N N . VAL A 1 98 ? 5.044 -13.803 3.129 1.00 76.25 98 VAL A N 1
ATOM 755 C CA . VAL A 1 98 ? 5.825 -14.546 4.118 1.00 76.25 98 VAL A CA 1
ATOM 756 C C . VAL A 1 98 ? 7.293 -14.431 3.728 1.00 76.25 98 VAL A C 1
ATOM 758 O O . VAL A 1 98 ? 7.735 -15.028 2.751 1.00 76.25 98 VAL A O 1
ATOM 761 N N . PHE A 1 99 ? 8.056 -13.642 4.483 1.00 76.56 99 PHE A N 1
ATOM 762 C CA . PHE A 1 99 ? 9.509 -13.579 4.323 1.00 76.56 99 PHE A CA 1
ATOM 763 C C . PHE A 1 99 ? 10.176 -14.699 5.123 1.00 76.56 99 PHE A C 1
ATOM 765 O O . PHE A 1 99 ? 9.595 -15.229 6.075 1.00 76.56 99 PHE A O 1
ATOM 772 N N . GLN A 1 100 ? 11.418 -15.033 4.786 1.00 75.62 100 GLN A N 1
ATOM 773 C CA . GLN A 1 100 ? 12.197 -16.000 5.557 1.00 75.62 100 GLN A CA 1
ATOM 774 C C . GLN A 1 100 ? 12.236 -15.599 7.047 1.00 75.62 100 GLN A C 1
ATOM 776 O O . GLN A 1 100 ? 12.463 -14.438 7.375 1.00 75.62 100 GLN A O 1
ATOM 781 N N . GLY A 1 101 ? 11.939 -16.544 7.947 1.00 78.19 101 GLY A N 1
ATOM 782 C CA . GLY A 1 101 ? 11.822 -16.294 9.394 1.00 78.19 101 GLY A CA 1
ATOM 783 C C . GLY A 1 101 ? 10.482 -15.693 9.859 1.00 78.19 101 GLY A C 1
ATOM 784 O O . GLY A 1 101 ? 10.230 -15.609 11.059 1.00 78.19 101 GLY A O 1
ATOM 785 N N . THR A 1 102 ? 9.574 -15.322 8.946 1.00 77.56 102 THR A N 1
ATOM 786 C CA . THR A 1 102 ? 8.252 -14.765 9.311 1.00 77.56 102 THR A CA 1
ATOM 787 C C . THR A 1 102 ? 7.353 -15.804 9.984 1.00 77.56 102 THR A C 1
ATOM 789 O O . THR A 1 102 ? 6.586 -15.464 10.876 1.00 77.56 102 THR A O 1
ATOM 792 N N . VAL A 1 103 ? 7.458 -17.079 9.602 1.00 81.31 103 VAL A N 1
ATOM 793 C CA . VAL A 1 103 ? 6.656 -18.154 10.215 1.00 81.31 103 VAL A CA 1
ATOM 794 C C . VAL A 1 103 ? 7.014 -18.328 11.696 1.00 81.31 103 VAL A C 1
ATOM 796 O O . VAL A 1 103 ? 6.122 -18.360 12.542 1.00 81.31 103 VAL A O 1
ATOM 799 N N . GLU A 1 104 ? 8.312 -18.356 12.014 1.00 81.56 104 GLU A N 1
ATOM 800 C CA . GLU A 1 104 ? 8.812 -18.427 13.394 1.00 81.56 104 GLU A CA 1
ATOM 801 C C . GLU A 1 104 ? 8.370 -17.194 14.196 1.00 81.56 104 GLU A C 1
ATOM 803 O O . GLU A 1 104 ? 7.819 -17.326 15.288 1.00 81.56 104 GLU A O 1
ATOM 808 N N . SER A 1 105 ? 8.511 -15.988 13.632 1.00 78.06 105 SER A N 1
ATOM 809 C CA . SER A 1 105 ? 8.143 -14.755 14.338 1.00 78.06 105 SER A CA 1
ATOM 810 C C . SER A 1 105 ? 6.636 -14.598 14.564 1.00 78.06 105 SER A C 1
ATOM 812 O O . SER A 1 105 ? 6.236 -14.039 15.584 1.00 78.06 105 SER A O 1
ATOM 814 N N . ILE A 1 106 ? 5.782 -15.114 13.668 1.00 78.75 106 ILE A N 1
ATOM 815 C CA . ILE A 1 106 ? 4.327 -15.174 13.882 1.00 78.75 106 ILE A CA 1
ATOM 816 C C . ILE A 1 106 ? 3.995 -16.123 15.036 1.00 78.75 106 ILE A C 1
ATOM 818 O O . ILE A 1 106 ? 3.182 -15.772 15.894 1.00 78.75 106 ILE A O 1
ATOM 822 N N . ALA A 1 107 ? 4.635 -17.294 15.089 1.00 80.38 107 ALA A N 1
ATOM 823 C CA . ALA A 1 107 ? 4.430 -18.255 16.172 1.00 80.38 107 ALA A CA 1
ATOM 824 C C . ALA A 1 107 ? 4.838 -17.680 17.541 1.00 80.38 107 ALA A C 1
ATOM 826 O O . ALA A 1 107 ? 4.180 -17.954 18.543 1.00 80.38 107 ALA A O 1
ATOM 827 N N . MET A 1 108 ? 5.869 -16.830 17.567 1.00 85.94 108 MET A N 1
ATOM 828 C CA . MET A 1 108 ? 6.381 -16.183 18.779 1.00 85.94 108 MET A CA 1
ATOM 829 C C . MET A 1 108 ? 5.614 -14.918 19.206 1.00 85.94 108 MET A C 1
ATOM 831 O O . MET A 1 108 ? 5.945 -14.340 20.240 1.00 85.94 108 MET A O 1
ATOM 835 N N . LYS A 1 109 ? 4.589 -14.471 18.461 1.00 83.62 109 LYS A N 1
ATOM 836 C CA . LYS A 1 109 ? 3.811 -13.275 18.834 1.00 83.62 109 LYS A CA 1
ATOM 837 C C . LYS A 1 109 ? 3.101 -13.451 20.170 1.00 83.62 109 LYS A C 1
ATOM 839 O O . LYS A 1 109 ? 2.358 -14.419 20.367 1.00 83.62 109 LYS A O 1
ATOM 844 N N . THR A 1 110 ? 3.224 -12.437 21.022 1.00 91.12 110 THR A N 1
ATOM 845 C CA . THR A 1 110 ? 2.429 -12.310 22.246 1.00 91.12 110 THR A CA 1
ATOM 846 C C . THR A 1 110 ? 0.937 -12.155 21.916 1.00 91.12 110 THR A C 1
ATOM 848 O O . THR A 1 110 ? 0.582 -11.727 20.809 1.00 91.12 110 THR A O 1
ATOM 851 N N . PRO A 1 111 ? 0.023 -12.447 22.863 1.00 92.50 111 PRO A N 1
ATOM 852 C CA . PRO A 1 111 ? -1.411 -12.258 22.644 1.00 92.50 111 PRO A CA 1
ATOM 853 C C . PRO A 1 111 ? -1.773 -10.846 22.160 1.00 92.50 111 PRO A C 1
ATOM 855 O O . PRO A 1 111 ? -2.565 -10.705 21.234 1.00 92.50 111 PRO A O 1
ATOM 858 N N . LYS A 1 112 ? -1.129 -9.807 22.711 1.00 88.69 112 LYS A N 1
ATOM 859 C CA . LYS A 1 112 ? -1.360 -8.404 22.331 1.00 88.69 112 LYS A CA 1
ATOM 860 C C . LYS A 1 112 ? -0.911 -8.093 20.900 1.00 88.69 112 LYS A C 1
ATOM 862 O O . LYS A 1 112 ? -1.620 -7.427 20.154 1.00 88.69 112 LYS A O 1
ATOM 867 N N . GLU A 1 113 ? 0.252 -8.583 20.485 1.00 86.69 113 GLU A N 1
ATOM 868 C CA . GLU A 1 113 ? 0.717 -8.391 19.104 1.00 86.69 113 GLU A CA 1
ATOM 869 C C . GLU A 1 113 ? -0.161 -9.146 18.104 1.00 86.69 113 GLU A C 1
ATOM 871 O O . GLU A 1 113 ? -0.346 -8.705 16.968 1.00 86.69 113 GLU A O 1
ATOM 876 N N . ARG A 1 114 ? -0.719 -10.286 18.524 1.00 88.19 114 ARG A N 1
ATOM 877 C CA . ARG A 1 114 ? -1.652 -11.067 17.714 1.00 88.19 114 ARG A CA 1
ATOM 878 C C . ARG A 1 114 ? -2.976 -10.331 17.520 1.00 88.19 114 ARG A C 1
ATOM 880 O O . ARG A 1 114 ? -3.447 -10.267 16.389 1.00 88.19 114 ARG A O 1
ATOM 887 N N . THR A 1 115 ? -3.547 -9.725 18.564 1.00 91.50 115 THR A N 1
ATOM 888 C CA . THR A 1 115 ? -4.773 -8.918 18.417 1.00 91.50 115 THR A CA 1
ATOM 889 C C . THR A 1 115 ? -4.540 -7.711 17.514 1.00 91.50 115 THR A C 1
ATOM 891 O O . THR A 1 115 ? -5.338 -7.475 16.615 1.00 91.50 115 THR A O 1
ATOM 894 N N . GLN A 1 116 ? -3.403 -7.020 17.653 1.00 87.12 116 GLN A N 1
ATOM 895 C CA . GLN A 1 116 ? -3.028 -5.917 16.758 1.00 87.12 116 GLN A CA 1
ATOM 896 C C . GLN A 1 116 ? -2.873 -6.362 15.295 1.00 87.12 116 GLN A C 1
ATOM 898 O O . GLN A 1 116 ? -3.187 -5.610 14.374 1.00 87.12 116 GLN A O 1
ATOM 903 N N . MET A 1 117 ? -2.375 -7.579 15.054 1.00 85.06 117 MET A N 1
ATOM 904 C CA . MET A 1 117 ? -2.303 -8.142 13.704 1.00 85.06 117 MET A CA 1
ATOM 905 C C . MET A 1 117 ? -3.704 -8.327 13.106 1.00 85.06 117 MET A C 1
ATOM 907 O O . MET A 1 117 ? -3.935 -7.904 11.975 1.00 85.06 117 MET A O 1
ATOM 911 N N . PHE A 1 118 ? -4.648 -8.891 13.865 1.00 87.56 118 PHE A N 1
ATOM 912 C CA . PHE A 1 118 ? -6.046 -9.019 13.433 1.00 87.56 118 PHE A CA 1
ATOM 913 C C . PHE A 1 118 ? -6.719 -7.664 13.197 1.00 87.56 118 PHE A C 1
ATOM 915 O O . PHE A 1 118 ? -7.433 -7.485 12.212 1.00 87.56 118 PHE A O 1
ATOM 922 N N . GLU A 1 119 ? -6.451 -6.690 14.057 1.00 88.38 119 GLU A N 1
ATOM 923 C CA . GLU A 1 119 ? -6.964 -5.327 13.932 1.00 88.38 119 GLU A CA 1
ATOM 924 C C . GLU A 1 119 ? -6.514 -4.672 12.615 1.00 88.38 119 GLU A C 1
ATOM 926 O O . GLU A 1 119 ? -7.319 -4.102 11.881 1.00 88.38 119 GLU A O 1
ATOM 931 N N . LYS A 1 120 ? -5.241 -4.856 12.239 1.00 83.69 120 LYS A N 1
ATOM 932 C CA . LYS A 1 120 ? -4.711 -4.406 10.942 1.00 83.69 120 LYS A CA 1
ATOM 933 C C . LYS A 1 120 ? -5.340 -5.135 9.756 1.00 83.69 120 LYS A C 1
ATOM 935 O O . LYS A 1 120 ? -5.642 -4.493 8.755 1.00 83.69 120 LYS A O 1
ATOM 940 N N . ILE A 1 121 ? -5.534 -6.453 9.854 1.00 83.31 121 ILE A N 1
ATOM 941 C CA . ILE A 1 121 ? -6.174 -7.256 8.796 1.00 83.31 121 ILE A CA 1
ATOM 942 C C . ILE A 1 121 ? -7.612 -6.785 8.561 1.00 83.31 121 ILE A C 1
ATOM 944 O O . ILE A 1 121 ? -8.026 -6.619 7.418 1.00 83.31 121 ILE A O 1
ATOM 948 N N . SER A 1 122 ? -8.352 -6.555 9.644 1.00 87.31 122 SER A N 1
ATOM 949 C CA . SER A 1 122 ? -9.757 -6.141 9.608 1.00 87.31 122 SER A CA 1
ATOM 950 C C . SER A 1 122 ? -9.966 -4.652 9.320 1.00 87.31 122 SER A C 1
ATOM 952 O O . SER A 1 122 ? -11.104 -4.239 9.119 1.00 87.31 122 SER A O 1
ATOM 954 N N . ARG A 1 123 ? -8.889 -3.850 9.300 1.00 83.12 123 ARG A N 1
ATOM 955 C CA . ARG A 1 123 ? -8.908 -2.377 9.221 1.00 83.12 123 ARG A CA 1
ATOM 956 C C . ARG A 1 123 ? -9.636 -1.682 10.377 1.00 83.12 123 ARG A C 1
ATOM 958 O O . ARG A 1 123 ? -9.808 -0.468 10.333 1.00 83.12 123 ARG A O 1
ATOM 965 N N . SER A 1 124 ? -10.018 -2.391 11.438 1.00 89.50 124 SER A N 1
ATOM 966 C CA . SER A 1 124 ? -10.718 -1.769 12.567 1.00 89.50 124 SER A CA 1
ATOM 967 C C . SER A 1 124 ? -9.862 -0.733 13.302 1.00 89.50 124 SER A C 1
ATOM 969 O O . SER A 1 124 ? -10.411 0.203 13.874 1.00 89.50 124 SER A O 1
ATOM 971 N N . GLY A 1 125 ? -8.532 -0.830 13.210 1.00 85.94 125 GLY A N 1
ATOM 972 C CA . GLY A 1 125 ? -7.613 0.144 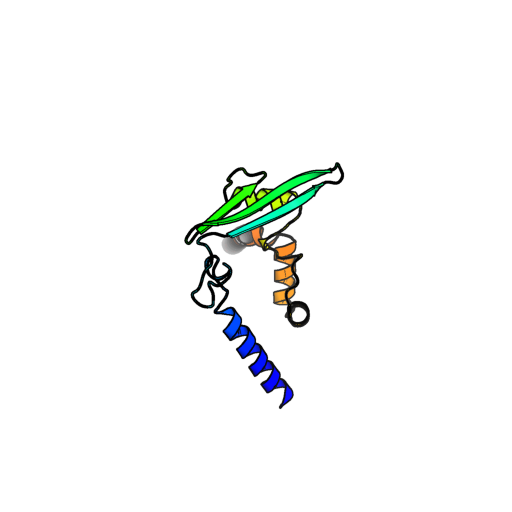13.806 1.00 85.94 125 GLY A CA 1
ATOM 973 C C . GLY A 1 125 ? -7.710 1.552 13.205 1.00 85.94 125 GLY A C 1
ATOM 974 O O . GLY A 1 125 ? -7.296 2.511 13.846 1.00 85.94 125 GLY A O 1
ATOM 975 N N . GLU A 1 126 ? -8.291 1.713 12.010 1.00 87.81 126 GLU A N 1
ATOM 976 C CA . GLU A 1 126 ? -8.570 3.041 11.433 1.00 87.81 126 GLU A CA 1
ATOM 977 C C . GLU A 1 126 ? -9.667 3.792 12.210 1.00 87.81 126 GLU A C 1
ATOM 979 O O . GLU A 1 126 ? -9.763 5.012 12.117 1.00 87.81 126 GLU A O 1
ATOM 984 N N . LEU A 1 127 ? -10.465 3.077 13.011 1.00 89.75 127 LEU A N 1
ATOM 985 C CA . LEU A 1 127 ? -11.539 3.629 13.841 1.00 89.75 127 LEU A CA 1
ATOM 986 C C . LEU A 1 127 ? -11.091 3.927 15.281 1.00 89.75 127 LEU A C 1
ATOM 988 O O . LEU A 1 127 ? -11.908 4.380 16.082 1.00 89.75 127 LEU A O 1
ATOM 992 N N . ALA A 1 128 ? -9.826 3.664 15.627 1.00 91.06 128 ALA A N 1
ATOM 993 C CA . ALA A 1 128 ? -9.321 3.803 16.993 1.00 91.06 128 ALA A CA 1
ATOM 994 C C . ALA A 1 128 ? -9.469 5.239 17.522 1.00 91.06 128 ALA A C 1
ATOM 996 O O . ALA A 1 128 ? -10.035 5.444 18.594 1.00 91.06 128 ALA A O 1
ATOM 997 N N . ASP A 1 129 ? -9.065 6.236 16.730 1.00 93.12 129 ASP A N 1
ATOM 998 C CA . ASP A 1 129 ? -9.152 7.650 17.119 1.00 93.12 129 ASP A CA 1
ATOM 999 C C . ASP A 1 129 ? -10.604 8.098 17.355 1.00 93.12 129 ASP A C 1
ATOM 1001 O O . ASP A 1 129 ? -10.893 8.866 18.276 1.00 93.12 129 ASP A O 1
ATOM 1005 N N . ASP A 1 130 ? -11.533 7.626 16.522 1.00 93.94 130 ASP A N 1
ATOM 1006 C CA . ASP A 1 130 ? -12.957 7.943 16.648 1.00 93.94 130 ASP A CA 1
ATOM 1007 C C . ASP A 1 130 ? -13.586 7.252 17.860 1.00 93.94 130 ASP A C 1
ATOM 1009 O O . ASP A 1 130 ? -14.427 7.841 18.546 1.00 93.94 130 ASP A O 1
ATOM 1013 N N . TYR A 1 131 ? -13.168 6.018 18.146 1.00 95.44 131 TYR A N 1
ATOM 1014 C CA . TYR A 1 131 ? -13.568 5.290 19.343 1.00 95.44 131 TYR A CA 1
ATOM 1015 C C . TYR A 1 131 ? -13.097 6.008 20.613 1.00 95.44 131 TYR A C 1
ATOM 1017 O O . TYR A 1 131 ? -13.907 6.256 21.509 1.00 95.44 131 TYR A O 1
ATOM 1025 N N . ASP A 1 132 ? -11.825 6.404 20.673 1.00 95.19 132 ASP A N 1
ATOM 1026 C CA . ASP A 1 132 ? -11.245 7.054 21.848 1.00 95.19 132 ASP A CA 1
ATOM 1027 C C . ASP A 1 132 ? -11.892 8.416 22.129 1.00 95.19 132 ASP A C 1
ATOM 1029 O O . ASP A 1 132 ? -12.228 8.711 23.278 1.00 95.19 132 ASP A O 1
ATOM 1033 N N . LYS A 1 133 ? -12.168 9.215 21.089 1.00 96.56 133 LYS A N 1
ATOM 1034 C CA . LYS A 1 133 ? -12.921 10.475 21.230 1.00 96.56 133 LYS A CA 1
ATOM 1035 C C . LYS A 1 133 ? -14.302 10.240 21.836 1.00 96.56 133 LYS A C 1
ATOM 1037 O O . LYS A 1 133 ? -14.643 10.844 22.851 1.00 96.56 133 LYS A O 1
ATOM 1042 N N . LYS A 1 134 ? -15.079 9.319 21.255 1.00 95.44 134 LYS A N 1
ATOM 1043 C CA . LYS A 1 134 ? -16.438 9.015 21.731 1.00 95.44 134 LYS A CA 1
ATOM 1044 C C . LYS A 1 134 ? -16.443 8.462 23.151 1.00 95.44 134 LYS A C 1
ATOM 1046 O O . LYS A 1 134 ? -17.352 8.763 23.919 1.00 95.44 134 LYS A O 1
ATOM 1051 N N . LYS A 1 135 ? -15.428 7.680 23.515 1.00 96.06 135 LYS A N 1
ATOM 1052 C CA . LYS A 1 135 ? -15.258 7.162 24.873 1.00 96.06 135 LYS A CA 1
ATOM 1053 C C . LYS A 1 135 ? -15.017 8.286 25.881 1.00 96.06 135 LYS A C 1
ATOM 1055 O O . LYS A 1 135 ? -15.631 8.274 26.942 1.00 96.06 135 LYS A O 1
ATOM 1060 N N . VAL A 1 136 ? -14.162 9.255 25.550 1.00 96.75 136 VAL A N 1
ATOM 1061 C CA . VAL A 1 136 ? -13.915 10.428 26.406 1.00 96.75 136 VAL A CA 1
ATOM 1062 C C . VAL A 1 136 ? -15.184 11.264 26.571 1.00 96.75 136 VAL A C 1
ATOM 1064 O O . VAL A 1 136 ? -15.503 11.672 27.686 1.00 96.75 136 VAL A O 1
ATOM 1067 N N . ASP A 1 137 ? -15.929 11.498 25.492 1.00 95.69 137 ASP A N 1
ATOM 1068 C CA . ASP A 1 137 ? -17.170 12.278 25.549 1.00 95.69 137 ASP A CA 1
ATOM 1069 C C . ASP A 1 137 ? -18.255 11.576 26.381 1.00 95.69 137 ASP A C 1
ATOM 1071 O O . ASP A 1 137 ? -18.932 12.218 27.184 1.00 95.69 137 ASP A O 1
ATOM 1075 N N . MET A 1 138 ? -18.370 10.250 26.258 1.00 96.06 138 MET A N 1
ATOM 1076 C CA . MET A 1 138 ? -19.250 9.430 27.096 1.00 96.06 138 MET A CA 1
ATOM 1077 C C . MET A 1 138 ? -18.891 9.557 28.583 1.00 96.06 138 MET A C 1
ATOM 1079 O O . MET A 1 138 ? -19.771 9.820 29.397 1.00 96.06 138 MET A O 1
ATOM 1083 N N . GLN A 1 139 ? -17.607 9.428 28.935 1.00 95.38 139 GLN A N 1
ATOM 1084 C CA . GLN A 1 139 ? -17.144 9.536 30.324 1.00 95.38 139 GLN A CA 1
ATOM 1085 C C . GLN A 1 139 ? -17.444 10.915 30.925 1.00 95.38 139 GLN A C 1
ATOM 1087 O O . GLN A 1 139 ? -17.937 11.000 32.047 1.00 95.38 139 GLN A O 1
ATOM 1092 N N . LYS A 1 140 ? -17.233 11.995 30.162 1.00 95.06 140 LYS A N 1
ATOM 1093 C CA . LYS A 1 140 ? -17.596 13.353 30.598 1.00 95.06 140 LYS A CA 1
ATOM 1094 C C . LYS A 1 140 ? -19.094 13.487 30.870 1.00 95.06 140 LYS A C 1
ATOM 1096 O O . LYS A 1 140 ? -19.481 14.039 31.896 1.00 95.06 140 LYS A O 1
ATOM 1101 N N . ALA A 1 141 ? -19.939 12.956 29.986 1.00 93.31 141 ALA A N 1
ATOM 1102 C CA . ALA A 1 141 ? -21.388 12.999 30.169 1.00 93.31 141 ALA A CA 1
ATOM 1103 C C . ALA A 1 141 ? -21.851 12.193 31.402 1.00 93.31 141 ALA A C 1
ATOM 1105 O O . ALA A 1 141 ? -22.762 12.614 32.122 1.00 93.31 141 ALA A O 1
ATOM 1106 N N . GLU A 1 142 ? -21.214 11.051 31.679 1.00 93.06 142 GLU A N 1
ATOM 1107 C CA . GLU A 1 142 ? -21.466 10.245 32.881 1.00 93.06 142 GLU A CA 1
ATOM 1108 C C . GLU A 1 142 ? -21.048 10.979 34.166 1.00 93.06 142 GLU A C 1
ATOM 1110 O O . GLU A 1 142 ? -21.795 10.975 35.153 1.00 93.06 142 GLU A O 1
ATOM 1115 N N . GLU A 1 143 ? -19.892 11.651 34.151 1.00 92.38 143 GLU A N 1
ATOM 1116 C CA . GLU A 1 143 ? -19.402 12.475 35.261 1.00 92.38 143 GLU A CA 1
ATOM 1117 C C . GLU A 1 143 ? -20.334 13.662 35.539 1.00 92.38 143 GLU A C 1
ATOM 1119 O O . GLU A 1 143 ? -20.720 13.881 36.689 1.00 92.38 143 GLU A O 1
ATOM 1124 N N . GLU A 1 144 ? -20.773 14.383 34.503 1.00 90.56 144 GLU A N 1
ATOM 1125 C CA . GLU A 1 144 ? -21.725 15.495 34.628 1.00 90.56 144 GLU A CA 1
ATOM 1126 C C . GLU A 1 144 ? -23.077 15.038 35.186 1.00 90.56 144 GLU A C 1
ATOM 1128 O O . GLU A 1 144 ? -23.639 15.675 36.083 1.00 90.56 144 GLU A O 1
ATOM 1133 N N . THR A 1 145 ? -23.600 13.912 34.693 1.00 87.69 145 THR A N 1
ATOM 1134 C CA . THR A 1 145 ? -24.867 13.341 35.173 1.00 87.69 145 THR A CA 1
ATOM 1135 C C . THR A 1 145 ? -24.759 12.943 36.643 1.00 87.69 145 THR A C 1
ATOM 1137 O O . THR A 1 145 ? -25.629 13.280 37.452 1.00 87.69 145 THR A O 1
ATOM 1140 N N . SER A 1 146 ? -23.661 12.279 37.010 1.00 86.38 146 SER A N 1
ATOM 1141 C CA . SER A 1 146 ? -23.384 11.872 38.387 1.00 86.38 146 SER A CA 1
ATOM 1142 C C . SER A 1 146 ? -23.236 13.084 39.307 1.00 86.38 146 SER A C 1
ATOM 1144 O O . SER A 1 146 ? -23.830 13.111 40.385 1.00 86.38 146 SER A O 1
ATOM 1146 N N . PHE A 1 147 ? -22.502 14.114 38.884 1.00 86.75 147 PHE A N 1
ATOM 1147 C CA . PHE A 1 147 ? -22.316 15.349 39.645 1.00 86.75 147 PHE A CA 1
ATOM 1148 C C . PHE A 1 147 ? -23.642 16.087 39.881 1.00 86.75 147 PHE A C 1
ATOM 1150 O O . PHE A 1 147 ? -23.963 16.445 41.016 1.00 86.75 147 PHE A O 1
ATOM 1157 N N . ASN A 1 148 ? -24.455 16.255 38.834 1.00 82.94 148 ASN A N 1
ATOM 1158 C CA . ASN A 1 148 ? -25.761 16.907 38.933 1.00 82.94 148 ASN A CA 1
ATOM 1159 C C . ASN A 1 148 ? -26.723 16.139 39.851 1.00 82.94 148 ASN A C 1
ATOM 1161 O O . ASN A 1 148 ? -27.448 16.752 40.636 1.00 82.94 148 ASN A O 1
ATOM 1165 N N . TYR A 1 149 ? -26.702 14.804 39.814 1.00 82.75 149 TYR A N 1
ATOM 1166 C CA . TYR A 1 149 ? -27.519 13.982 40.707 1.00 82.75 149 TYR A CA 1
ATOM 1167 C C . TYR A 1 149 ? -27.134 14.155 42.187 1.00 82.75 149 TYR A C 1
ATOM 1169 O O . TYR A 1 149 ? -28.014 14.266 43.039 1.00 82.75 149 TYR A O 1
ATOM 1177 N N . HIS A 1 150 ? -25.836 14.234 42.502 1.00 75.94 150 HIS A N 1
ATOM 1178 C CA . HIS A 1 150 ? -25.367 14.476 43.872 1.00 75.94 150 HIS A CA 1
ATOM 1179 C C . HIS A 1 150 ? -25.667 15.901 44.354 1.00 75.94 150 HIS A C 1
ATOM 1181 O O . HIS A 1 150 ? -25.987 16.089 45.525 1.00 75.94 150 HIS A O 1
ATOM 1187 N N . LYS A 1 151 ? -25.629 16.898 43.461 1.00 73.12 151 LYS A N 1
ATOM 1188 C CA . LYS A 1 151 ? -25.965 18.291 43.790 1.00 73.12 151 LYS A CA 1
ATOM 1189 C C . LYS A 1 151 ? -27.451 18.491 44.108 1.00 73.12 151 LYS A C 1
ATOM 1191 O O . LYS A 1 151 ? -27.776 19.291 44.973 1.00 73.12 151 LYS A O 1
ATOM 1196 N N . ASN A 1 152 ? -28.339 17.751 43.443 1.00 68.00 152 ASN A N 1
ATOM 1197 C CA . ASN A 1 152 ? -29.792 17.854 43.630 1.00 68.00 152 ASN A CA 1
ATOM 1198 C C . ASN A 1 152 ? -30.331 17.027 44.819 1.00 68.00 152 ASN A C 1
ATOM 1200 O O . ASN A 1 152 ? -31.540 16.998 45.039 1.00 68.00 152 ASN A O 1
ATOM 1204 N N . LYS A 1 153 ? -29.459 16.323 45.557 1.00 58.34 153 LYS A N 1
ATOM 1205 C CA . LYS A 1 153 ? -29.803 15.525 46.749 1.00 58.34 153 LYS A CA 1
ATOM 1206 C C . LYS A 1 153 ? -29.494 16.228 48.084 1.00 58.34 153 LYS A C 1
ATOM 1208 O O . LYS A 1 153 ? -29.584 15.576 49.123 1.00 58.34 153 LYS A O 1
ATOM 1213 N N . VAL A 1 154 ? -29.140 17.516 48.051 1.00 46.06 154 VAL A N 1
ATOM 1214 C CA . VAL A 1 154 ? -28.925 18.384 49.226 1.00 46.06 154 VAL A CA 1
ATOM 1215 C C . VAL A 1 154 ? -30.054 19.399 49.331 1.00 46.06 154 VAL A C 1
ATOM 1217 O O . VAL A 1 154 ? -30.430 19.948 48.272 1.00 46.06 154 VAL A O 1
#

Radius of gyration: 24.61 Å; chains: 1; bounding box: 60×41×69 Å

Foldseek 3Di:
DVVVVVVVVVVVVVVVVVVCDDAQQCPAPCNVVVGRPDQKDKDWDWDADPVRDTWIWMWMDHHRDIWTDIPNHTDDPVVSQVVCVVVVNNPQLCPPDDDVCNVVVVVVDDPVVVVVSVCSSVVVVVCVVVVVVVVVVVVVVVVVVVVVVVVVVD

Organism: Stylophora pistillata (NCBI:txid50429)

Sequence (154 aa):
MLHEDQLLSRNAYLNQNLENIPRGKDLIHGAPIGKAVASTAMVTAVYAEEDGTEINFTRKIVGSGTEYRIDNKVVTPQQYTSKLESLGILVKAKNFLVFQGTVESIAMKTPKERTQMFEKISRSGELADDYDKKKVDMQKAEEETSFNYHKNKV

InterPro domains:
  IPR027417 P-loop containing nucleoside triphosphate hydrolase [G3DSA:3.40.50.300] (12-150)
  IPR027417 P-loop containing nucleoside triphosphate hydrolase [SSF52540] (38-145)

Secondary structure (DSSP, 8-state):
-HHHHHHHHHHHHHHHHHTTPPPGGGGSTTGGGT--S-SEEEEEEEEE-TTS-EEEEEEEEETTEEEEEETTEEE-HHHHHHHHHHTT--TTTTTT---TTHHHHHHT--HHHHHHHHHHHHTGGGGHHHHHHHHHHHHHHHHHHHHHHHHTT-

pLDDT: mean 83.15, std 14.53, range [46.06, 98.12]